Protein AF-A0A059WRU4-F1 (afdb_monomer_lite)

Secondary structure (DSSP, 8-state):
-PPPP--TTHHHHHHHHHHHHHHHHHT-HHHHHHHHHTT---SPSSPPTT-SPPHHHHHHHHHHT-------HHHHHHHHHHHHHHHHHHHHHHHHHHHTTSS-HHHHHHHHHHHHHHHHHHHHHTT--HHHHTTTHHHHHHHHHHHHHH--HHHHHT-THHHHHHHHHHHHTTT--

Structure (mmCIF, N/CA/C/O backbone):
data_AF-A0A059WRU4-F1
#
_entry.id   AF-A0A059WRU4-F1
#
loop_
_atom_site.group_PDB
_atom_site.id
_atom_site.type_symbol
_atom_site.label_atom_id
_atom_site.label_alt_id
_atom_site.label_comp_id
_atom_site.label_asym_id
_atom_site.label_entity_id
_atom_site.label_seq_id
_atom_site.pdbx_PDB_ins_code
_atom_site.Cartn_x
_atom_site.Cartn_y
_atom_site.Cartn_z
_atom_site.occupancy
_atom_site.B_iso_or_equiv
_atom_site.auth_seq_id
_atom_site.auth_comp_id
_atom_site.auth_asym_id
_atom_site.auth_atom_id
_atom_site.pdbx_PDB_model_num
ATOM 1 N N . MET A 1 1 ? 34.302 -16.304 -21.359 1.00 36.69 1 MET A N 1
ATOM 2 C CA . MET A 1 1 ? 33.978 -16.364 -19.918 1.00 36.69 1 MET A CA 1
ATOM 3 C C . MET A 1 1 ? 32.475 -16.512 -19.798 1.00 36.69 1 MET A C 1
ATOM 5 O O . MET A 1 1 ? 31.762 -15.606 -20.198 1.00 36.69 1 MET A O 1
ATOM 9 N N . ALA A 1 2 ? 32.007 -17.691 -19.394 1.00 32.78 2 ALA A N 1
ATOM 10 C CA . ALA A 1 2 ? 30.585 -17.997 -19.277 1.00 32.78 2 ALA A CA 1
ATOM 11 C C . ALA A 1 2 ? 30.042 -17.432 -17.955 1.00 32.78 2 ALA A C 1
ATOM 13 O O . ALA A 1 2 ? 30.581 -17.736 -16.892 1.00 32.78 2 ALA A O 1
ATOM 14 N N . CYS A 1 3 ? 29.000 -16.601 -18.026 1.00 33.06 3 CYS A N 1
ATOM 15 C CA . CYS A 1 3 ? 28.225 -16.184 -16.862 1.00 33.06 3 CYS A CA 1
ATOM 16 C C . CYS A 1 3 ? 27.466 -17.401 -16.324 1.00 33.06 3 CYS A C 1
ATOM 18 O O . CYS A 1 3 ? 26.657 -17.994 -17.037 1.00 33.06 3 CYS A O 1
ATOM 20 N N . ALA A 1 4 ? 27.756 -17.792 -15.084 1.00 34.59 4 ALA A N 1
ATOM 21 C CA . ALA A 1 4 ? 27.018 -18.842 -14.399 1.00 34.59 4 ALA A CA 1
ATOM 22 C C . ALA A 1 4 ? 25.539 -18.431 -14.233 1.00 34.59 4 ALA A C 1
ATOM 24 O O . ALA A 1 4 ? 25.263 -17.258 -13.958 1.00 34.59 4 ALA A O 1
ATOM 25 N N . PRO A 1 5 ? 24.582 -19.363 -14.381 1.00 39.31 5 PRO A N 1
ATOM 26 C CA . PRO A 1 5 ? 23.180 -19.079 -14.131 1.00 39.31 5 PRO A CA 1
ATOM 27 C C . PRO A 1 5 ? 22.982 -18.889 -12.624 1.00 39.31 5 PRO A C 1
ATOM 29 O O . PRO A 1 5 ? 23.230 -19.804 -11.840 1.00 39.31 5 PRO A O 1
ATOM 32 N N . PHE A 1 6 ? 22.544 -17.695 -12.216 1.00 34.03 6 PHE A N 1
ATOM 33 C CA . PHE A 1 6 ? 22.014 -17.478 -10.873 1.00 34.03 6 PHE A CA 1
ATOM 34 C C . PHE A 1 6 ? 20.824 -18.421 -10.695 1.00 34.03 6 PHE A C 1
ATOM 36 O O . PHE A 1 6 ? 19.811 -18.326 -11.389 1.00 34.03 6 PHE A O 1
ATOM 43 N N . THR A 1 7 ? 20.995 -19.400 -9.819 1.00 36.38 7 THR A N 1
ATOM 44 C CA . THR A 1 7 ? 20.020 -20.441 -9.542 1.00 36.38 7 THR A CA 1
ATOM 45 C C . THR A 1 7 ? 18.754 -19.812 -8.959 1.00 36.38 7 THR A C 1
ATOM 47 O O . THR A 1 7 ? 18.765 -19.227 -7.878 1.00 36.38 7 THR A O 1
ATOM 50 N N . ALA A 1 8 ? 17.629 -19.996 -9.652 1.00 37.28 8 ALA A N 1
ATOM 51 C CA . ALA A 1 8 ? 16.274 -19.600 -9.245 1.00 37.28 8 ALA A CA 1
ATOM 52 C C . ALA A 1 8 ? 15.784 -20.234 -7.916 1.00 37.28 8 ALA A C 1
ATOM 54 O O . ALA A 1 8 ? 14.633 -20.064 -7.524 1.00 37.28 8 ALA A O 1
ATOM 55 N N . SER A 1 9 ? 16.648 -20.976 -7.217 1.00 35.25 9 SER A N 1
ATOM 56 C CA . SER A 1 9 ? 16.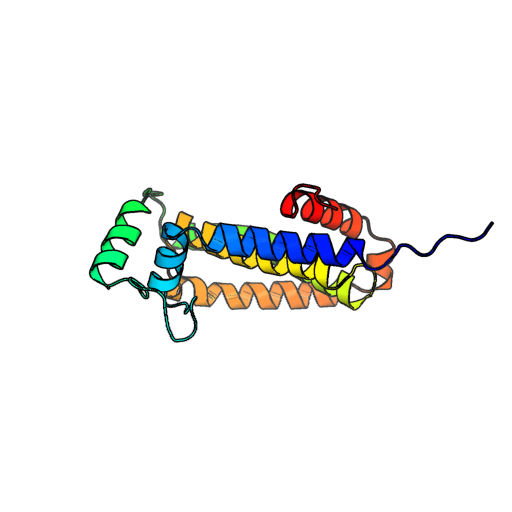369 -21.623 -5.934 1.00 35.25 9 SER A CA 1
ATOM 57 C C . SER A 1 9 ? 16.483 -20.648 -4.760 1.00 35.25 9 SER A C 1
ATOM 59 O O . SER A 1 9 ? 15.631 -20.672 -3.884 1.00 35.25 9 SER A O 1
ATOM 61 N N . ALA A 1 10 ? 17.477 -19.751 -4.750 1.00 38.84 10 ALA A N 1
ATOM 62 C CA . ALA A 1 10 ? 17.728 -18.882 -3.592 1.00 38.84 10 ALA A CA 1
ATOM 63 C C . ALA A 1 10 ? 16.709 -17.730 -3.471 1.00 38.84 10 ALA A C 1
ATOM 65 O O . ALA A 1 10 ? 16.309 -17.359 -2.373 1.00 38.84 10 ALA A O 1
ATOM 66 N N . GLN A 1 11 ? 16.219 -17.212 -4.603 1.00 36.94 11 GLN A N 1
ATOM 67 C CA . GLN A 1 11 ? 15.236 -16.117 -4.638 1.00 36.94 11 GLN A CA 1
ATOM 68 C C . GLN A 1 11 ? 13.814 -16.558 -4.241 1.00 36.94 11 GLN A C 1
ATOM 70 O O . GLN A 1 11 ? 13.006 -15.729 -3.823 1.00 36.94 11 GLN A O 1
ATOM 75 N N . ASN A 1 12 ? 13.506 -17.858 -4.333 1.00 43.50 12 ASN A N 1
ATOM 76 C CA . ASN A 1 12 ? 12.250 -18.415 -3.826 1.00 43.50 12 ASN A CA 1
ATOM 77 C C . ASN A 1 12 ? 12.274 -18.576 -2.299 1.00 43.50 12 ASN A C 1
ATOM 79 O O . ASN A 1 12 ? 11.248 -18.365 -1.653 1.00 43.50 12 ASN A O 1
ATOM 83 N N . ASP A 1 13 ? 13.434 -18.861 -1.707 1.00 44.78 13 ASP A N 1
ATOM 84 C CA . ASP A 1 13 ? 13.550 -19.103 -0.268 1.00 44.78 13 ASP A CA 1
ATOM 85 C C . ASP A 1 13 ? 13.365 -17.831 0.565 1.00 44.78 13 ASP A C 1
ATOM 87 O O . ASP A 1 13 ? 12.775 -17.893 1.640 1.00 44.78 13 ASP A O 1
ATOM 91 N N . ALA A 1 14 ? 13.806 -16.666 0.080 1.00 37.94 14 ALA A N 1
ATOM 92 C CA . ALA A 1 14 ? 13.656 -15.400 0.802 1.00 37.94 14 ALA A CA 1
ATOM 93 C C . ALA A 1 14 ? 12.205 -14.895 0.819 1.00 37.94 14 ALA A C 1
ATOM 95 O O . ALA A 1 14 ? 11.723 -14.432 1.851 1.00 37.94 14 ALA A O 1
ATOM 96 N N . ALA A 1 15 ? 11.470 -15.038 -0.287 1.00 38.41 15 ALA A N 1
ATOM 97 C CA . ALA A 1 15 ? 10.055 -14.673 -0.361 1.00 38.41 15 ALA A CA 1
ATOM 98 C C . ALA A 1 15 ? 9.164 -15.651 0.418 1.00 38.41 15 ALA A C 1
ATOM 100 O O . ALA A 1 15 ? 8.203 -15.236 1.070 1.00 38.41 15 ALA A O 1
ATOM 101 N N . VAL A 1 16 ? 9.498 -16.946 0.392 1.00 42.94 16 VAL A N 1
ATOM 102 C CA . VAL A 1 16 ? 8.849 -17.962 1.229 1.00 42.94 16 VAL A CA 1
ATOM 103 C C . VAL A 1 16 ? 9.155 -17.705 2.700 1.00 42.94 16 VAL A C 1
ATOM 105 O O . VAL A 1 16 ? 8.216 -17.645 3.484 1.00 42.94 16 VAL A O 1
ATOM 108 N N . LYS A 1 17 ? 10.409 -17.424 3.073 1.00 45.69 17 LYS A N 1
ATOM 109 C CA . LYS A 1 17 ? 10.775 -17.058 4.450 1.00 45.69 17 LYS A CA 1
ATOM 110 C C . LYS A 1 17 ? 10.153 -15.752 4.901 1.00 45.69 17 LYS A C 1
ATOM 112 O O . LYS A 1 17 ? 9.756 -15.669 6.047 1.00 45.69 17 LYS A O 1
ATOM 117 N N . LEU A 1 18 ? 10.032 -14.739 4.047 1.00 42.56 18 LEU A N 1
ATOM 118 C CA . LEU A 1 18 ? 9.347 -13.496 4.396 1.00 42.56 18 LEU A CA 1
ATOM 119 C C . LEU A 1 18 ? 7.853 -13.750 4.598 1.00 42.56 18 LEU A C 1
ATOM 121 O O . LEU A 1 18 ? 7.287 -13.278 5.575 1.00 42.56 18 LEU A O 1
ATOM 125 N N . ARG A 1 19 ? 7.219 -14.550 3.734 1.00 46.69 19 ARG A N 1
ATOM 126 C CA . ARG A 1 19 ? 5.833 -15.004 3.924 1.00 46.69 19 ARG A CA 1
ATOM 127 C C . ARG A 1 19 ? 5.669 -15.852 5.176 1.00 46.69 19 ARG A C 1
ATOM 129 O O . ARG A 1 19 ? 4.647 -15.725 5.833 1.00 46.69 19 ARG A O 1
ATOM 136 N N . GLU A 1 20 ? 6.636 -16.691 5.519 1.00 48.84 20 GLU A N 1
ATOM 137 C CA . GLU A 1 20 ? 6.633 -17.479 6.748 1.00 48.84 20 GLU A CA 1
ATOM 138 C C . GLU A 1 20 ? 6.863 -16.600 7.965 1.00 48.84 20 GLU A C 1
ATOM 140 O O . GLU A 1 20 ? 6.070 -16.679 8.880 1.00 48.84 20 GLU A O 1
ATOM 145 N N . LEU A 1 21 ? 7.833 -15.690 7.960 1.00 44.97 21 LEU A N 1
ATOM 146 C CA . LEU A 1 21 ? 8.074 -14.715 9.025 1.00 44.97 21 LEU A CA 1
ATOM 147 C C . LEU A 1 21 ? 6.881 -13.781 9.217 1.00 44.97 21 LEU A C 1
ATOM 149 O O . LEU A 1 21 ? 6.550 -13.439 10.344 1.00 44.97 21 LEU A O 1
ATOM 153 N N . LEU A 1 22 ? 6.207 -13.391 8.136 1.00 45.81 22 LEU A N 1
ATOM 154 C CA . LEU A 1 22 ? 4.977 -12.606 8.190 1.00 45.81 22 LEU A CA 1
ATOM 155 C C . LEU A 1 22 ? 3.801 -13.457 8.657 1.00 45.81 22 LEU A C 1
ATOM 157 O O . LEU A 1 22 ? 3.004 -12.977 9.450 1.00 45.81 22 LEU A O 1
ATOM 161 N N . ARG A 1 23 ? 3.711 -14.725 8.246 1.00 51.94 23 ARG A N 1
ATOM 162 C CA . ARG A 1 23 ? 2.730 -15.681 8.770 1.00 51.94 23 ARG A CA 1
ATOM 163 C C . ARG A 1 23 ? 2.980 -15.964 10.253 1.00 51.94 23 ARG A C 1
ATOM 165 O O . ARG A 1 23 ? 2.015 -16.035 10.987 1.00 51.94 23 ARG A O 1
ATOM 172 N N . GLU A 1 24 ? 4.224 -16.066 10.707 1.00 53.97 24 GLU A N 1
ATOM 173 C CA . GLU A 1 24 ? 4.633 -16.213 12.110 1.00 53.97 24 GLU A CA 1
ATOM 174 C C . GLU A 1 24 ? 4.365 -14.928 12.906 1.00 53.97 24 GLU A C 1
ATOM 176 O O . GLU A 1 24 ? 3.822 -14.979 14.002 1.00 53.97 24 GLU A O 1
ATOM 181 N N . ALA A 1 25 ? 4.643 -13.753 12.338 1.00 44.75 25 ALA A N 1
ATOM 182 C CA . ALA A 1 25 ? 4.298 -12.468 12.948 1.00 44.75 25 ALA A CA 1
ATOM 183 C C . ALA A 1 25 ? 2.778 -12.253 13.025 1.00 44.75 25 ALA A C 1
ATOM 185 O O . ALA A 1 25 ? 2.294 -11.591 13.944 1.00 44.75 25 ALA A O 1
ATOM 186 N N . LEU A 1 26 ? 2.037 -12.821 12.069 1.00 48.59 26 LEU A N 1
ATOM 187 C CA . LEU A 1 26 ? 0.585 -12.931 12.089 1.00 48.59 26 LEU A CA 1
ATOM 188 C C . LEU A 1 26 ? 0.105 -14.063 12.997 1.00 48.59 26 LEU A C 1
ATOM 190 O O . LEU A 1 26 ? -1.044 -13.997 13.372 1.00 48.59 26 LEU A O 1
ATOM 194 N N . LYS A 1 27 ? 0.928 -15.048 13.389 1.00 56.97 27 LYS A N 1
ATOM 195 C CA . LYS A 1 27 ? 0.604 -16.082 14.397 1.00 56.97 27 LYS A CA 1
ATOM 196 C C . LYS A 1 27 ? 0.717 -15.576 15.833 1.00 56.97 27 LYS A C 1
ATOM 198 O O . LYS A 1 27 ? 0.466 -16.347 16.755 1.00 56.97 27 LYS A O 1
ATOM 203 N N . ASP A 1 28 ? 1.058 -14.304 16.035 1.00 63.03 28 ASP A N 1
ATOM 204 C CA . ASP A 1 28 ? 0.896 -13.642 17.324 1.00 63.03 28 ASP A CA 1
ATOM 205 C C . ASP A 1 28 ? -0.594 -13.695 17.717 1.00 63.03 28 ASP A C 1
ATOM 207 O O . ASP A 1 28 ? -1.419 -13.028 17.076 1.00 63.03 28 ASP A O 1
ATOM 211 N N . PRO A 1 29 ? -0.966 -14.481 18.747 1.00 62.16 29 PRO A N 1
ATOM 212 C CA . PRO A 1 29 ? -2.362 -14.702 19.094 1.00 62.16 29 PRO A CA 1
ATOM 213 C C . PRO A 1 29 ? -3.089 -13.391 19.393 1.00 62.16 29 PRO A C 1
ATOM 215 O O . PRO A 1 29 ? -4.266 -13.263 19.075 1.00 62.16 29 PRO A O 1
ATOM 218 N N . ALA A 1 30 ? -2.395 -12.387 19.939 1.00 63.19 30 ALA A N 1
ATOM 219 C CA . ALA A 1 30 ? -2.994 -11.087 20.217 1.00 63.19 30 ALA A CA 1
ATOM 220 C C . ALA A 1 30 ? -3.365 -10.340 18.925 1.00 63.19 30 ALA A C 1
ATOM 222 O O . ALA A 1 30 ? -4.427 -9.724 18.845 1.00 63.19 30 ALA A O 1
ATOM 223 N N . LYS A 1 31 ? -2.534 -10.432 17.881 1.00 64.62 31 LYS A N 1
ATOM 224 C CA . LYS A 1 31 ? -2.774 -9.756 16.596 1.00 64.62 31 LYS A CA 1
ATOM 225 C C . LYS A 1 31 ? -3.820 -10.460 15.745 1.00 64.62 31 LYS A C 1
ATOM 227 O O . LYS A 1 31 ? -4.615 -9.771 15.109 1.00 64.62 31 LYS A O 1
ATOM 232 N N . ILE A 1 32 ? -3.875 -11.794 15.769 1.00 67.75 32 ILE A N 1
ATOM 233 C CA . ILE A 1 32 ? -4.958 -12.538 15.103 1.00 67.75 32 ILE A CA 1
ATOM 234 C C . ILE A 1 32 ? -6.301 -12.124 15.671 1.00 67.75 32 ILE A C 1
ATOM 236 O O . ILE A 1 32 ? -7.209 -11.802 14.911 1.00 67.75 32 ILE A O 1
ATOM 240 N N . LYS A 1 33 ? -6.412 -12.083 17.002 1.00 70.38 33 LYS A N 1
ATOM 241 C CA . LYS A 1 33 ? -7.664 -11.711 17.653 1.00 70.38 33 LYS A CA 1
ATOM 242 C C . LYS A 1 33 ? -8.098 -10.296 17.271 1.00 70.38 33 LYS A C 1
ATOM 244 O O . LYS A 1 33 ? -9.268 -10.098 16.981 1.00 70.38 33 LYS A O 1
ATOM 249 N N . ILE A 1 34 ? -7.170 -9.337 17.174 1.00 67.31 34 ILE A N 1
ATOM 250 C CA . ILE A 1 34 ? -7.472 -7.988 16.659 1.00 67.31 34 ILE A CA 1
ATOM 251 C C . ILE A 1 34 ? -8.055 -8.060 15.238 1.00 67.31 34 ILE A C 1
ATOM 253 O O . ILE A 1 34 ? -9.100 -7.472 14.980 1.00 67.31 34 ILE A O 1
ATOM 257 N N . ILE A 1 35 ? -7.413 -8.798 14.328 1.00 59.19 35 ILE A N 1
ATOM 258 C CA . ILE A 1 35 ? -7.834 -8.918 12.921 1.00 59.19 35 ILE A CA 1
ATOM 259 C C . ILE A 1 35 ? -9.210 -9.599 12.795 1.00 59.19 35 ILE A C 1
ATOM 261 O O . ILE A 1 35 ? -10.065 -9.141 12.035 1.00 59.19 35 ILE A O 1
ATOM 265 N N . GLU A 1 36 ? -9.466 -10.649 13.572 1.00 68.38 36 GLU A N 1
ATOM 266 C CA . GLU A 1 36 ? -10.757 -11.347 13.579 1.00 68.38 36 GLU A CA 1
ATOM 267 C C . GLU A 1 36 ? -11.868 -10.520 14.237 1.00 68.38 36 GLU A C 1
ATOM 269 O O . GLU A 1 36 ? -12.999 -10.516 13.750 1.00 68.38 36 GLU A O 1
ATOM 274 N N . CYS A 1 37 ? -11.549 -9.721 15.260 1.00 70.38 37 CYS A N 1
ATOM 275 C CA . CYS A 1 37 ? -12.464 -8.724 15.825 1.00 70.38 37 CYS A CA 1
ATOM 276 C C . CYS A 1 37 ? -12.821 -7.602 14.839 1.00 70.38 37 CYS A C 1
ATOM 278 O O . CYS A 1 37 ? -13.873 -6.977 14.971 1.00 70.38 37 CYS A O 1
ATOM 280 N N . MET A 1 38 ? -11.982 -7.368 13.825 1.00 59.62 38 MET A N 1
ATOM 281 C CA . MET A 1 38 ? -12.259 -6.463 12.704 1.00 59.62 38 MET A CA 1
ATOM 282 C C . MET A 1 38 ? -13.087 -7.128 11.585 1.00 59.62 38 MET A C 1
ATOM 284 O O . MET A 1 38 ? -13.374 -6.482 10.577 1.00 59.62 38 MET A O 1
ATOM 288 N N . GLY A 1 39 ? -13.500 -8.390 11.755 1.00 54.88 39 GLY A N 1
ATOM 289 C CA . GLY A 1 39 ? -14.374 -9.116 10.827 1.00 54.88 39 GLY A CA 1
ATOM 290 C C . GLY A 1 39 ? -13.651 -9.830 9.683 1.00 54.88 39 GLY A C 1
ATOM 291 O O . GLY A 1 39 ? -14.304 -10.297 8.751 1.00 54.88 39 GLY A O 1
ATOM 292 N N . VAL A 1 40 ? -12.319 -9.923 9.730 1.00 58.22 40 VAL A N 1
ATOM 293 C CA . VAL A 1 40 ? -11.520 -10.661 8.742 1.00 58.22 40 VAL A CA 1
ATOM 294 C C . VAL A 1 40 ? -11.333 -12.100 9.216 1.00 58.22 40 VAL A C 1
ATOM 296 O O . VAL A 1 40 ? -10.796 -12.337 10.292 1.00 58.22 40 VAL A O 1
ATOM 299 N N . GLN A 1 41 ? -11.742 -13.073 8.402 1.00 61.28 41 GLN A N 1
ATOM 300 C CA . GLN A 1 41 ? -11.569 -14.490 8.722 1.00 61.28 41 GLN A CA 1
ATOM 301 C C . GLN A 1 41 ? -10.121 -14.932 8.451 1.00 61.28 41 GLN A C 1
ATOM 303 O O . GLN A 1 41 ? -9.716 -15.074 7.296 1.00 61.28 41 GLN A O 1
ATOM 308 N N . VAL A 1 42 ? -9.339 -15.141 9.516 1.00 66.00 42 VAL A N 1
ATOM 309 C CA . VAL A 1 42 ? -7.920 -15.542 9.430 1.00 66.00 42 VAL A CA 1
ATOM 310 C C . VAL A 1 42 ? -7.776 -17.059 9.296 1.00 66.00 42 VAL A C 1
ATOM 312 O O . VAL A 1 42 ? -6.973 -17.539 8.491 1.00 66.00 42 VAL A O 1
ATOM 315 N N . TYR A 1 43 ? -8.576 -17.826 10.041 1.00 68.19 43 TYR A N 1
ATOM 316 C CA . TYR A 1 43 ? -8.580 -19.287 9.981 1.00 68.19 43 TYR A CA 1
ATOM 317 C C . TYR A 1 43 ? -9.718 -19.839 9.114 1.00 68.19 43 TYR A C 1
ATOM 319 O O . TYR A 1 43 ? -10.864 -19.398 9.193 1.00 68.19 43 TYR A O 1
ATOM 327 N N . LYS A 1 44 ? -9.398 -20.856 8.303 1.00 67.94 44 LYS A N 1
ATOM 328 C CA . LYS A 1 44 ? -10.395 -21.707 7.636 1.00 67.94 44 LYS A CA 1
ATOM 329 C C . LYS A 1 44 ? -10.844 -22.809 8.591 1.00 67.94 44 LYS A C 1
ATOM 331 O O . LYS A 1 44 ? -10.069 -23.219 9.451 1.00 67.94 44 LYS A O 1
ATOM 336 N N . ASP A 1 45 ? -12.061 -23.307 8.413 1.00 67.06 45 ASP A N 1
ATOM 337 C CA . ASP A 1 45 ? -12.583 -24.370 9.270 1.00 67.06 45 ASP A CA 1
ATOM 338 C C . ASP A 1 45 ? -11.790 -25.687 9.100 1.00 67.06 45 ASP A C 1
ATOM 340 O O . ASP A 1 45 ? -11.439 -26.043 7.968 1.00 67.06 45 ASP A O 1
ATOM 344 N N . PRO A 1 46 ? -11.530 -26.439 10.190 1.00 68.38 46 PRO A N 1
ATOM 345 C CA . PRO A 1 46 ? -11.881 -26.131 11.579 1.00 68.38 46 PRO A CA 1
ATOM 346 C C . PRO A 1 46 ? -10.922 -25.114 12.224 1.00 68.38 46 PRO A C 1
ATOM 348 O O . PRO A 1 46 ? -9.701 -25.225 12.113 1.00 68.38 46 PRO A O 1
ATOM 351 N N . GLN A 1 47 ? -11.490 -24.140 12.937 1.00 74.56 47 GLN A N 1
ATOM 352 C CA . GLN A 1 47 ? -10.732 -23.084 13.609 1.00 74.56 47 GLN A CA 1
ATOM 353 C C . GLN A 1 47 ? -10.100 -23.580 14.919 1.00 74.56 47 GLN A C 1
ATOM 355 O O . GLN A 1 47 ? -10.660 -24.458 15.585 1.00 74.56 47 GLN A O 1
ATOM 360 N N . PRO A 1 48 ? -8.937 -23.033 15.313 1.00 76.94 48 PRO A N 1
ATOM 361 C CA . PRO A 1 48 ? -8.331 -23.354 16.596 1.00 76.94 48 PRO A CA 1
ATOM 362 C C . PRO A 1 48 ? -9.211 -22.885 17.774 1.00 76.94 48 PRO A C 1
ATOM 364 O O . PRO A 1 48 ? -9.945 -21.902 17.649 1.00 76.94 48 PRO A O 1
ATOM 367 N N . PRO A 1 49 ? -9.136 -23.550 18.943 1.00 76.38 49 PRO A N 1
ATOM 368 C CA . PRO A 1 49 ? -9.903 -23.161 20.125 1.00 76.38 49 PRO A CA 1
ATOM 369 C C . PRO A 1 49 ? -9.667 -21.697 20.521 1.00 76.38 49 PRO A C 1
ATOM 371 O O . PRO A 1 49 ? -8.524 -21.251 20.605 1.00 76.38 49 PRO A O 1
ATOM 374 N N . GLY A 1 50 ? -10.749 -20.964 20.800 1.00 71.69 50 GLY A N 1
ATOM 375 C CA . GLY A 1 50 ? -10.690 -19.536 21.142 1.00 71.69 50 GLY A CA 1
ATOM 376 C C . GLY A 1 50 ? -10.724 -18.583 19.941 1.00 71.69 50 GLY A C 1
ATOM 377 O O . GLY A 1 50 ? -10.548 -17.382 20.134 1.00 71.69 50 GLY A O 1
ATOM 378 N N . HIS A 1 51 ? -10.961 -19.108 18.733 1.00 76.56 51 HIS A N 1
ATOM 379 C CA . HIS A 1 51 ? -11.184 -18.342 17.509 1.00 76.56 51 HIS A CA 1
ATOM 380 C C . HIS A 1 51 ? -12.550 -18.707 16.876 1.00 76.56 51 HIS A C 1
ATOM 382 O O . HIS A 1 51 ? -12.932 -19.883 16.914 1.00 76.56 51 HIS A O 1
ATOM 388 N N . PRO A 1 52 ? -13.307 -17.726 16.340 1.00 75.88 52 PRO A N 1
ATOM 389 C CA . PRO A 1 52 ? -13.026 -16.292 16.418 1.00 75.88 52 PRO A CA 1
ATOM 390 C C . PRO A 1 52 ? -13.255 -15.772 17.856 1.00 75.88 52 PRO A C 1
ATOM 392 O O . PRO A 1 52 ? -13.960 -16.421 18.637 1.00 75.88 52 PRO A O 1
ATOM 395 N N . PRO A 1 53 ? -12.680 -14.619 18.243 1.00 81.31 53 PRO A N 1
ATOM 396 C CA . PRO A 1 53 ? -12.838 -14.083 19.589 1.00 81.31 53 PRO A CA 1
ATOM 397 C C . PRO A 1 53 ? -14.298 -13.744 19.869 1.00 81.31 53 PRO A C 1
ATOM 399 O O . PRO A 1 53 ? -15.056 -13.354 18.976 1.00 81.31 53 PRO A O 1
ATOM 402 N N . SER A 1 54 ? -14.702 -13.855 21.133 1.00 81.50 54 SER A N 1
ATOM 403 C CA . SER A 1 54 ? -16.049 -13.437 21.517 1.00 81.50 54 SER A CA 1
ATOM 404 C C . SER A 1 54 ? -16.202 -11.916 21.407 1.00 81.50 54 SER A C 1
ATOM 406 O O . SER A 1 54 ? -15.236 -11.164 21.530 1.00 81.50 54 SER A O 1
ATOM 408 N N . LYS A 1 55 ? -17.441 -11.436 21.254 1.00 75.00 55 LYS A N 1
ATOM 409 C CA . LYS A 1 55 ? -17.729 -9.994 21.197 1.00 75.00 55 LYS A CA 1
ATOM 410 C C . LYS A 1 55 ? -17.176 -9.226 22.409 1.00 75.00 55 LYS A C 1
ATOM 412 O O . LYS A 1 55 ? -16.590 -8.166 22.236 1.00 75.00 55 LYS A O 1
ATOM 417 N N . ALA A 1 56 ? -17.308 -9.784 23.614 1.00 77.81 56 ALA A N 1
ATOM 418 C CA . ALA A 1 56 ? -16.781 -9.171 24.835 1.00 77.81 56 ALA A CA 1
ATOM 419 C C . ALA A 1 56 ? -15.242 -9.098 24.838 1.00 77.81 56 ALA A C 1
ATOM 421 O O . ALA A 1 56 ? -14.659 -8.137 25.329 1.00 77.81 56 ALA A O 1
ATOM 422 N N . GLU A 1 57 ? -14.582 -10.099 24.258 1.00 74.62 57 GLU A N 1
ATOM 423 C CA . GLU A 1 57 ? -13.126 -10.139 24.109 1.00 74.62 57 GLU A CA 1
ATOM 424 C C . GLU A 1 57 ? -12.653 -9.109 23.076 1.00 74.62 57 GLU A C 1
ATOM 426 O O . GLU A 1 57 ? -11.680 -8.395 23.311 1.00 74.62 57 GLU A O 1
ATOM 431 N N . CYS A 1 58 ? -13.407 -8.941 21.987 1.00 73.06 58 CYS A N 1
ATOM 432 C CA . CYS A 1 58 ? -13.186 -7.867 21.026 1.00 73.06 58 CYS A CA 1
ATOM 433 C C . CYS A 1 58 ? -13.343 -6.481 21.649 1.00 73.06 58 CYS A C 1
ATOM 435 O O . CYS A 1 58 ? -12.519 -5.603 21.390 1.00 73.06 58 CYS A O 1
ATOM 437 N N . ASP A 1 59 ? -14.345 -6.280 22.505 1.00 72.25 59 ASP A N 1
ATOM 438 C CA . ASP A 1 59 ? -14.557 -5.003 23.188 1.00 72.25 59 ASP A CA 1
ATOM 439 C C . ASP A 1 59 ? -13.376 -4.649 24.115 1.00 72.25 59 ASP A C 1
ATOM 441 O O . ASP A 1 59 ? -12.969 -3.487 24.164 1.00 72.25 59 ASP A O 1
ATOM 445 N N . LEU A 1 60 ? -12.776 -5.636 24.793 1.00 70.62 60 LEU A N 1
ATOM 446 C CA . LEU A 1 60 ? -11.599 -5.451 25.656 1.00 70.62 60 LEU A CA 1
ATOM 447 C C . LEU A 1 60 ? -10.317 -5.174 24.858 1.00 70.62 60 LEU A C 1
ATOM 449 O O . LEU A 1 60 ? -9.604 -4.214 25.145 1.00 70.62 60 LEU A O 1
ATOM 453 N N . ILE A 1 61 ? -10.058 -5.946 23.801 1.00 64.12 61 ILE A N 1
ATOM 454 C CA . ILE A 1 61 ? -8.903 -5.755 22.905 1.00 64.12 61 ILE A CA 1
ATOM 455 C C . ILE A 1 61 ? -8.949 -4.370 22.232 1.00 64.12 61 ILE A C 1
ATOM 457 O O . ILE A 1 61 ? -7.932 -3.683 22.087 1.00 64.12 61 ILE A O 1
ATOM 461 N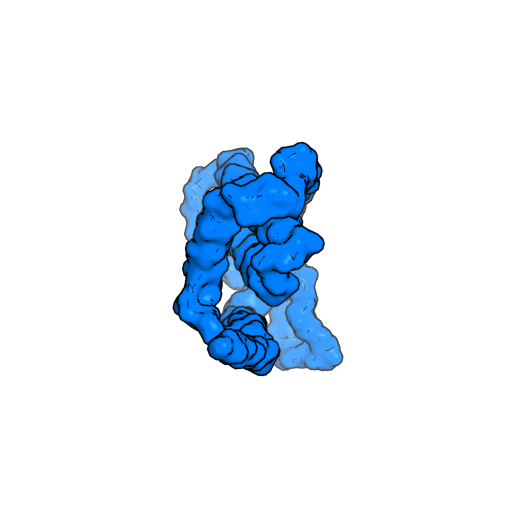 N . THR A 1 62 ? -10.151 -3.913 21.871 1.00 59.94 62 THR A N 1
ATOM 462 C CA . THR A 1 62 ? -10.383 -2.577 21.299 1.00 59.94 62 THR A CA 1
ATOM 463 C C . THR A 1 62 ? -10.244 -1.468 22.346 1.00 59.94 62 THR A C 1
ATOM 465 O O . THR A 1 62 ? -10.049 -0.308 21.993 1.00 59.94 62 THR A O 1
ATOM 468 N N . GLN A 1 63 ? -10.346 -1.782 23.642 1.00 58.00 63 GLN A N 1
ATOM 469 C CA . GLN A 1 63 ? -10.092 -0.835 24.730 1.00 58.00 63 GLN A CA 1
ATOM 470 C C . GLN A 1 63 ? -8.601 -0.712 25.069 1.00 58.00 63 GLN A C 1
ATOM 472 O O . GLN A 1 63 ? -8.136 0.413 25.230 1.00 58.00 63 GLN A O 1
ATOM 477 N N . GLU A 1 64 ? -7.839 -1.810 25.117 1.00 50.31 64 GLU A N 1
ATOM 478 C CA . GLU A 1 64 ? -6.392 -1.783 25.417 1.00 50.31 64 GLU A CA 1
ATOM 479 C C . GLU A 1 64 ? -5.545 -1.148 24.302 1.00 50.31 64 GLU A C 1
ATOM 481 O O . GLU A 1 64 ? -4.500 -0.556 24.561 1.00 50.31 64 GLU A O 1
ATOM 486 N N . SER A 1 65 ? -6.023 -1.181 23.058 1.00 50.69 65 SER A N 1
ATOM 487 C CA . SER A 1 65 ? -5.389 -0.507 21.915 1.00 50.69 65 SER A CA 1
ATOM 488 C C . SER A 1 65 ? -5.639 1.012 21.868 1.00 50.69 65 SER A C 1
ATOM 490 O O . SER A 1 65 ? -5.096 1.712 21.006 1.00 50.69 65 SER A O 1
ATOM 492 N N . LYS A 1 66 ? -6.412 1.569 22.814 1.00 44.41 66 LYS A N 1
ATOM 493 C CA . LYS A 1 66 ? -6.667 3.012 22.912 1.00 44.41 66 LYS A CA 1
ATOM 494 C C . LYS A 1 66 ? -5.481 3.726 23.549 1.00 44.41 66 LYS A C 1
ATOM 496 O O . LYS A 1 66 ? -5.480 4.018 24.738 1.00 44.41 66 LYS A O 1
ATOM 501 N N . THR A 1 67 ? -4.523 4.140 22.725 1.00 43.88 67 THR A N 1
ATOM 502 C CA . THR A 1 67 ? -3.841 5.413 23.000 1.00 43.88 67 THR A CA 1
ATOM 503 C C . THR A 1 67 ? -4.716 6.518 22.398 1.00 43.88 67 THR A C 1
ATOM 505 O O . THR A 1 67 ? -4.836 6.572 21.170 1.00 43.88 67 THR A O 1
ATOM 508 N N . PRO A 1 68 ? -5.399 7.366 23.190 1.00 47.44 68 PRO A N 1
ATOM 509 C CA . PRO A 1 68 ? -6.211 8.448 22.644 1.00 47.44 68 PRO A CA 1
ATOM 510 C C . PRO A 1 68 ? -5.289 9.436 21.928 1.00 47.44 68 PRO A C 1
ATOM 512 O O . PRO A 1 68 ? -4.456 10.075 22.563 1.00 47.44 68 PRO A O 1
ATOM 515 N N . THR A 1 69 ? -5.415 9.579 20.608 1.00 54.47 69 THR A N 1
ATOM 516 C CA . THR A 1 69 ? -4.624 10.574 19.861 1.00 54.47 69 THR A CA 1
ATOM 517 C C . THR A 1 69 ? -5.163 11.998 20.033 1.00 54.47 69 THR A C 1
ATOM 519 O O . THR A 1 69 ? -4.521 12.940 19.584 1.00 54.47 69 THR A O 1
ATOM 522 N N . GLY A 1 70 ? -6.326 12.180 20.678 1.00 55.84 70 GLY A N 1
ATOM 523 C CA . GLY A 1 70 ? -6.960 13.488 20.899 1.00 55.84 70 GLY A CA 1
ATOM 524 C C . GLY A 1 70 ? -7.420 14.198 19.617 1.00 55.84 70 GLY A C 1
ATOM 525 O O . GLY A 1 70 ? -7.915 15.320 19.691 1.00 55.84 70 GLY A O 1
ATOM 526 N N . LYS A 1 71 ? -7.264 13.567 18.445 1.00 65.06 71 LYS A N 1
ATOM 527 C CA . LYS A 1 71 ? -7.545 14.160 17.133 1.00 65.06 71 LYS A CA 1
ATOM 528 C C . LYS A 1 71 ? -9.014 14.040 16.758 1.00 65.06 71 LYS A C 1
ATOM 530 O O . LYS A 1 71 ? -9.672 13.045 17.059 1.00 65.06 71 LYS A O 1
ATOM 535 N N . SER A 1 72 ? -9.515 15.035 16.027 1.00 79.62 72 SER A N 1
ATOM 536 C CA . SER A 1 72 ? -10.833 14.923 15.399 1.00 79.62 72 SER A CA 1
ATOM 537 C C . SER A 1 72 ? -10.814 13.847 14.306 1.00 79.62 72 SER A C 1
ATOM 539 O O . SER A 1 72 ? -9.807 13.654 13.624 1.00 79.62 72 SER A O 1
ATOM 541 N N . LYS A 1 73 ? -11.953 13.188 14.071 1.00 78.50 73 LYS A N 1
ATOM 542 C CA . LYS A 1 73 ? -12.102 12.171 13.014 1.00 78.50 73 LYS A CA 1
ATOM 543 C C . LYS A 1 73 ? -11.676 12.679 11.629 1.00 78.50 73 LYS A C 1
ATOM 545 O O . LYS A 1 73 ? -11.047 11.955 10.866 1.00 78.50 73 LYS A O 1
ATOM 550 N N . SER A 1 74 ? -11.992 13.937 11.316 1.00 78.75 74 SER A N 1
ATOM 551 C CA . SER A 1 74 ? -11.608 14.565 10.044 1.00 78.75 74 SER A CA 1
ATOM 552 C C . SER A 1 74 ? -10.089 14.707 9.891 1.00 78.75 74 SER A C 1
ATOM 554 O O . SER A 1 74 ? -9.540 14.491 8.813 1.00 78.75 74 SER A O 1
ATOM 556 N N . GLU A 1 75 ? -9.396 15.012 10.987 1.00 83.75 75 GLU A N 1
ATOM 557 C CA . GLU A 1 75 ? -7.945 15.147 11.011 1.00 83.75 75 GLU A CA 1
ATOM 558 C C . GLU A 1 75 ? -7.262 13.781 10.902 1.00 83.75 75 GLU A C 1
ATOM 560 O O . GLU A 1 75 ? -6.298 13.642 10.151 1.00 83.75 75 GLU A O 1
ATOM 565 N N . ALA A 1 76 ? -7.808 12.770 11.581 1.00 82.25 76 ALA A N 1
ATOM 566 C CA . ALA A 1 76 ? -7.367 11.385 11.477 1.00 82.25 76 ALA A CA 1
ATOM 567 C C . ALA A 1 76 ? -7.495 10.852 10.040 1.00 82.25 76 ALA A C 1
ATOM 569 O O . ALA A 1 76 ? -6.535 10.305 9.505 1.00 82.25 76 ALA A O 1
ATOM 570 N N . LEU A 1 77 ? -8.632 11.081 9.373 1.00 81.81 77 LEU A N 1
ATOM 571 C CA . LEU A 1 77 ? -8.827 10.682 7.973 1.00 81.81 77 LEU A CA 1
ATOM 572 C C . LEU A 1 77 ? -7.855 11.383 7.021 1.00 81.81 77 LEU A C 1
ATOM 574 O O . LEU A 1 77 ? -7.310 10.748 6.120 1.00 81.81 77 LEU A O 1
ATOM 578 N N . ARG A 1 78 ? -7.593 12.678 7.233 1.00 84.56 78 ARG A N 1
ATOM 579 C CA . ARG A 1 78 ? -6.622 13.427 6.426 1.00 84.56 78 ARG A CA 1
ATOM 580 C C . ARG A 1 78 ? -5.199 12.902 6.617 1.00 84.56 78 ARG A C 1
ATOM 582 O O . ARG A 1 78 ? -4.473 12.751 5.639 1.00 84.56 78 ARG A O 1
ATOM 589 N N . GLU A 1 79 ? -4.800 12.617 7.857 1.00 87.38 79 GLU A N 1
ATOM 590 C CA . GLU A 1 79 ? -3.492 12.017 8.139 1.00 87.38 79 GLU A CA 1
ATOM 591 C C . GLU A 1 79 ? -3.370 10.624 7.513 1.00 87.38 79 GLU A C 1
ATOM 593 O O . GLU A 1 79 ? -2.351 10.318 6.894 1.00 87.38 79 GLU A O 1
ATOM 598 N N . TYR A 1 80 ? -4.411 9.799 7.640 1.00 84.75 80 TYR A N 1
ATOM 599 C CA . TYR A 1 80 ? -4.458 8.474 7.035 1.00 84.75 80 TYR A CA 1
ATOM 600 C C . TYR A 1 80 ? -4.288 8.548 5.515 1.00 84.75 80 TYR A C 1
ATOM 602 O O . TYR A 1 80 ? -3.389 7.907 4.974 1.00 84.75 80 TYR A O 1
ATOM 610 N N . GLY A 1 81 ? -5.080 9.386 4.836 1.00 83.56 81 GLY A N 1
ATOM 611 C CA . GLY A 1 81 ? -5.006 9.566 3.384 1.00 83.56 81 GLY A CA 1
ATOM 612 C C . GLY A 1 81 ? -3.622 10.015 2.910 1.00 83.56 81 GLY A C 1
ATOM 613 O O . GLY A 1 81 ? -3.085 9.444 1.965 1.00 83.56 81 GLY A O 1
ATOM 614 N N . ALA A 1 82 ? -2.988 10.963 3.611 1.00 86.38 82 ALA A N 1
ATOM 615 C CA . ALA A 1 82 ? -1.637 11.422 3.274 1.00 86.38 82 ALA A CA 1
ATOM 616 C C . ALA A 1 82 ? -0.578 10.311 3.408 1.00 86.38 82 ALA A C 1
ATOM 618 O O . ALA A 1 82 ? 0.334 10.212 2.588 1.00 86.38 82 ALA A O 1
ATOM 619 N N . LYS A 1 83 ? -0.696 9.450 4.427 1.00 85.81 83 LYS A N 1
ATOM 620 C CA . LYS A 1 83 ? 0.201 8.297 4.599 1.00 85.81 83 LYS A CA 1
ATOM 621 C C . LYS A 1 83 ? -0.029 7.229 3.536 1.00 85.81 83 LYS A C 1
ATOM 623 O O . LYS A 1 83 ? 0.934 6.651 3.033 1.00 85.81 83 LYS A O 1
ATOM 628 N N . MET A 1 84 ? -1.291 6.970 3.198 1.00 86.12 84 MET A N 1
ATOM 629 C CA . MET A 1 84 ? -1.644 5.985 2.180 1.00 86.12 84 MET A CA 1
ATOM 630 C C . MET A 1 84 ? -1.257 6.444 0.779 1.00 86.12 84 MET A C 1
ATOM 632 O O . MET A 1 84 ? -0.902 5.600 -0.031 1.00 86.12 84 MET A O 1
ATOM 636 N N . GLU A 1 85 ? -1.240 7.746 0.495 1.00 87.50 85 GLU A N 1
ATOM 637 C CA . GLU A 1 85 ? -0.886 8.262 -0.829 1.00 87.50 85 GLU A CA 1
ATOM 638 C C . GLU A 1 85 ? 0.515 7.823 -1.278 1.00 87.50 85 GLU A C 1
ATOM 640 O O . GLU A 1 85 ? 0.676 7.204 -2.334 1.00 87.50 85 GLU A O 1
ATOM 645 N N . THR A 1 86 ? 1.529 8.067 -0.444 1.00 86.38 86 THR A N 1
ATOM 646 C CA . THR A 1 86 ? 2.910 7.653 -0.731 1.00 86.38 86 THR A CA 1
ATOM 647 C C . THR A 1 86 ? 3.033 6.134 -0.820 1.00 86.38 86 THR A C 1
ATOM 649 O O . THR A 1 86 ? 3.686 5.609 -1.722 1.00 86.38 86 THR A O 1
ATOM 652 N N . ALA A 1 87 ? 2.390 5.414 0.102 1.00 86.75 87 ALA A N 1
ATOM 653 C CA . ALA A 1 87 ? 2.467 3.960 0.152 1.00 86.75 87 ALA A CA 1
ATOM 654 C C . ALA A 1 87 ? 1.801 3.318 -1.084 1.00 86.75 87 ALA A C 1
ATOM 656 O O . ALA A 1 87 ? 2.395 2.446 -1.716 1.00 86.75 87 ALA A O 1
ATOM 657 N N . GLN A 1 88 ? 0.635 3.822 -1.498 1.00 86.75 88 GLN A N 1
ATOM 658 C CA . GLN A 1 88 ? -0.081 3.391 -2.698 1.00 86.75 88 GLN A CA 1
ATOM 659 C C . GLN A 1 88 ? 0.727 3.674 -3.965 1.00 86.75 88 GLN A C 1
ATOM 661 O O . GLN A 1 88 ? 0.782 2.830 -4.862 1.00 86.75 88 GLN A O 1
ATOM 666 N N . ARG A 1 89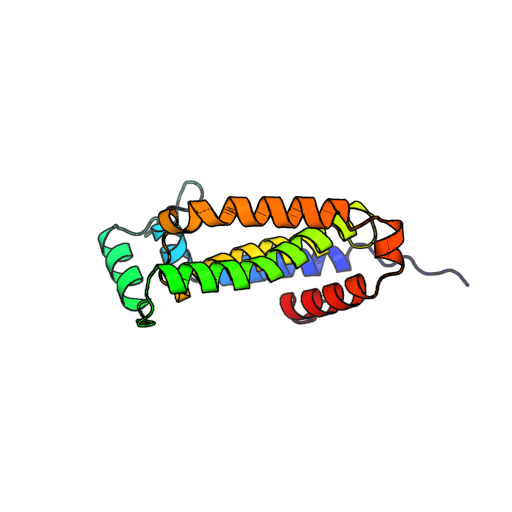 ? 1.376 4.843 -4.052 1.00 90.88 89 ARG A N 1
ATOM 667 C CA . ARG A 1 89 ? 2.251 5.172 -5.183 1.00 90.88 89 ARG A CA 1
ATOM 668 C C . ARG A 1 89 ? 3.391 4.163 -5.301 1.00 90.88 89 ARG A C 1
ATOM 670 O O . ARG A 1 89 ? 3.651 3.675 -6.397 1.00 90.88 89 ARG A O 1
ATOM 677 N N . ASN A 1 90 ? 4.029 3.807 -4.188 1.00 91.69 90 ASN A N 1
ATOM 678 C CA . ASN A 1 90 ? 5.127 2.839 -4.185 1.00 91.69 90 ASN A CA 1
ATOM 679 C C . ASN A 1 90 ? 4.665 1.440 -4.609 1.00 91.69 90 ASN A C 1
ATOM 681 O O . ASN A 1 90 ? 5.328 0.813 -5.429 1.00 91.69 90 ASN A O 1
ATOM 685 N N . VAL A 1 91 ? 3.508 0.978 -4.123 1.00 88.69 91 VAL A N 1
ATOM 686 C CA . VAL A 1 91 ? 2.907 -0.295 -4.562 1.00 88.69 91 VAL A CA 1
ATOM 687 C C . VAL A 1 91 ? 2.561 -0.265 -6.048 1.00 88.69 91 VAL A C 1
ATOM 689 O O . VAL A 1 91 ? 2.856 -1.219 -6.763 1.00 88.69 91 VAL A O 1
ATOM 692 N N . SER A 1 92 ? 1.976 0.834 -6.531 1.00 89.75 92 SER A N 1
ATOM 693 C CA . SER A 1 92 ? 1.602 0.993 -7.942 1.00 89.75 92 SER A CA 1
ATOM 694 C C . SER A 1 92 ? 2.839 0.964 -8.842 1.00 89.75 92 SER A C 1
ATOM 696 O O . SER A 1 92 ? 2.867 0.251 -9.841 1.00 89.75 92 SER A O 1
ATOM 698 N N . LEU A 1 93 ? 3.901 1.684 -8.468 1.00 93.06 93 LEU A N 1
ATOM 699 C CA . LEU A 1 93 ? 5.174 1.637 -9.185 1.00 93.06 93 LEU A CA 1
ATOM 700 C C . LEU A 1 93 ? 5.788 0.235 -9.146 1.00 93.06 93 LEU A C 1
ATOM 702 O O . LEU A 1 93 ? 6.226 -0.257 -10.183 1.00 93.06 93 LEU A O 1
ATOM 706 N N . ALA A 1 94 ? 5.780 -0.427 -7.988 1.00 90.94 94 ALA A N 1
ATOM 707 C CA . ALA A 1 94 ? 6.308 -1.777 -7.850 1.00 90.94 94 ALA A CA 1
ATOM 708 C C . ALA A 1 94 ? 5.558 -2.789 -8.736 1.00 90.94 94 ALA A C 1
ATOM 710 O O . ALA A 1 94 ? 6.188 -3.634 -9.375 1.00 90.94 94 ALA A O 1
ATOM 711 N N . TYR A 1 95 ? 4.233 -2.650 -8.843 1.00 88.56 95 TYR A N 1
ATOM 712 C CA . TYR A 1 95 ? 3.406 -3.423 -9.768 1.00 88.56 95 TYR A CA 1
ATOM 713 C C . TYR A 1 95 ? 3.861 -3.228 -11.221 1.00 88.56 95 TYR A C 1
ATOM 715 O O . TYR A 1 95 ? 4.127 -4.204 -11.920 1.00 88.56 95 TYR A O 1
ATOM 723 N N . PHE A 1 96 ? 4.030 -1.980 -11.677 1.00 89.00 96 PHE A N 1
ATOM 724 C CA . PHE A 1 96 ? 4.478 -1.715 -13.049 1.00 89.00 96 PHE A CA 1
ATOM 725 C C . PHE A 1 96 ? 5.910 -2.197 -13.311 1.00 89.00 96 PHE A C 1
ATOM 727 O O . PHE A 1 96 ? 6.178 -2.750 -14.375 1.00 89.00 96 PHE A O 1
ATOM 734 N N . VAL A 1 97 ? 6.823 -2.062 -12.345 1.00 92.25 97 VAL A N 1
ATOM 735 C CA . VAL A 1 97 ? 8.190 -2.609 -12.433 1.00 92.25 97 VAL A CA 1
ATOM 736 C C . VAL A 1 97 ? 8.159 -4.132 -12.617 1.00 92.25 97 VAL A C 1
ATOM 738 O O . VAL A 1 97 ? 8.905 -4.661 -13.447 1.00 92.25 97 VAL A O 1
ATOM 741 N N . SER A 1 98 ? 7.274 -4.826 -11.895 1.00 88.62 98 SER A N 1
ATOM 742 C CA . SER A 1 98 ? 7.074 -6.272 -12.032 1.00 88.62 98 SER A CA 1
ATOM 743 C C . SER A 1 98 ? 6.458 -6.648 -13.384 1.00 88.62 98 SER A C 1
ATOM 745 O O . SER A 1 98 ? 7.015 -7.480 -14.097 1.00 88.62 98 SER A O 1
ATOM 747 N N . MET A 1 99 ? 5.393 -5.962 -13.812 1.00 86.00 99 MET A N 1
ATOM 748 C CA . MET A 1 99 ? 4.749 -6.173 -15.119 1.00 86.00 99 MET A CA 1
ATOM 749 C C . MET A 1 99 ? 5.690 -5.920 -16.306 1.00 86.00 99 MET A C 1
ATOM 751 O O . MET A 1 99 ? 5.587 -6.580 -17.337 1.00 86.00 99 MET A O 1
ATOM 755 N N . CYS A 1 100 ? 6.632 -4.987 -16.165 1.00 87.50 100 CYS A N 1
ATOM 756 C CA . CYS A 1 100 ? 7.669 -4.712 -17.159 1.00 87.50 100 CYS A CA 1
ATOM 757 C C . CYS A 1 100 ? 8.832 -5.724 -17.139 1.00 87.50 100 CYS A C 1
ATOM 759 O O . CYS A 1 100 ? 9.778 -5.575 -17.917 1.00 87.50 100 CYS A O 1
ATOM 761 N N . GLY A 1 101 ? 8.802 -6.719 -16.244 1.00 88.44 101 GLY A N 1
ATOM 762 C CA . GLY A 1 101 ? 9.838 -7.744 -16.099 1.00 88.44 101 GLY A CA 1
ATOM 763 C C . GLY A 1 101 ? 11.170 -7.218 -15.560 1.00 88.44 101 GLY A C 1
ATOM 764 O O . GLY A 1 101 ? 12.208 -7.840 -15.772 1.00 88.44 101 GLY A O 1
ATOM 765 N N . LEU A 1 102 ? 11.173 -6.051 -14.908 1.00 91.31 102 LEU A N 1
ATOM 766 C CA . LEU A 1 102 ? 12.391 -5.426 -14.378 1.00 91.31 102 LEU A CA 1
ATOM 767 C C . LEU A 1 102 ? 12.741 -5.954 -12.980 1.00 91.31 102 LEU A C 1
ATOM 769 O O . LEU A 1 102 ? 13.909 -5.942 -12.587 1.00 91.31 102 LEU A O 1
ATOM 773 N N . ARG A 1 103 ? 11.743 -6.439 -12.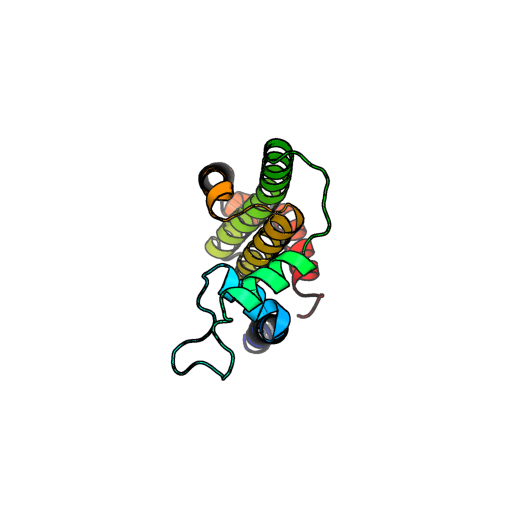237 1.00 91.00 103 ARG A N 1
ATOM 774 C CA . ARG A 1 103 ? 11.880 -7.184 -10.978 1.00 91.00 103 ARG A CA 1
ATOM 775 C C . ARG A 1 103 ? 10.884 -8.344 -10.968 1.00 91.00 103 ARG A C 1
ATOM 777 O O . ARG A 1 103 ? 9.963 -8.380 -11.782 1.00 91.00 103 ARG A O 1
ATOM 784 N N . SER A 1 104 ? 11.085 -9.302 -10.068 1.00 84.00 104 SER A N 1
ATOM 785 C CA . SER A 1 104 ? 10.222 -10.479 -9.970 1.00 84.00 104 SER A CA 1
ATOM 786 C C . SER A 1 104 ? 8.849 -10.151 -9.374 1.00 84.00 104 SER A C 1
ATO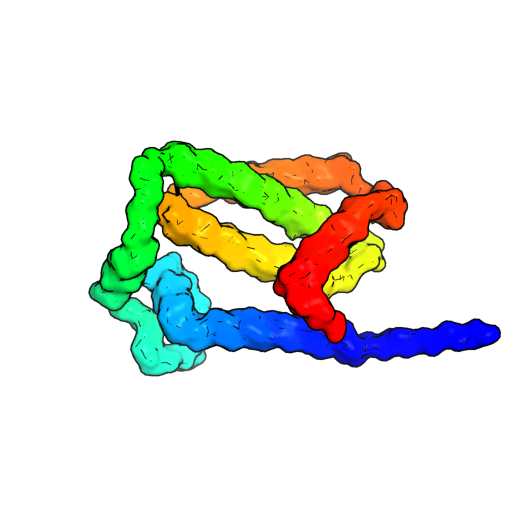M 788 O O . SER A 1 104 ? 8.650 -9.111 -8.743 1.00 84.00 104 SER A O 1
ATOM 790 N N . GLU A 1 105 ? 7.891 -11.059 -9.547 1.00 81.25 105 GLU A N 1
ATOM 791 C CA . GLU A 1 105 ? 6.586 -10.971 -8.884 1.00 81.25 105 GLU A CA 1
ATOM 792 C C . GLU A 1 105 ? 6.731 -11.016 -7.355 1.00 81.25 105 GLU A C 1
ATOM 794 O O . GLU A 1 105 ? 6.053 -10.278 -6.648 1.00 81.25 105 GLU A O 1
ATOM 799 N N . GLN A 1 106 ? 7.668 -11.815 -6.827 1.00 76.62 106 GLN A N 1
ATOM 800 C CA . GLN A 1 106 ? 7.907 -11.889 -5.382 1.00 76.62 106 GLN A CA 1
ATOM 801 C C . GLN A 1 106 ? 8.388 -10.555 -4.801 1.00 76.62 106 GLN A C 1
ATOM 803 O O . GLN A 1 106 ? 7.985 -10.177 -3.702 1.00 76.62 106 GLN A O 1
ATOM 808 N N . TRP A 1 107 ? 9.226 -9.831 -5.546 1.00 86.38 107 TRP A N 1
ATOM 809 C CA . TRP A 1 107 ? 9.675 -8.498 -5.154 1.00 86.38 107 TRP A CA 1
ATOM 810 C C . TRP A 1 107 ? 8.486 -7.531 -5.052 1.00 86.38 107 TRP A C 1
ATOM 812 O O . TRP A 1 107 ? 8.384 -6.785 -4.082 1.00 86.38 107 TRP A O 1
ATOM 822 N N . TYR A 1 108 ? 7.529 -7.598 -5.985 1.00 83.81 108 TYR A N 1
ATOM 823 C CA . TYR A 1 108 ? 6.292 -6.812 -5.910 1.00 83.81 108 TYR A CA 1
ATOM 824 C C . TYR A 1 108 ? 5.390 -7.241 -4.742 1.00 83.81 108 TYR A C 1
ATOM 826 O O . TYR A 1 108 ? 4.880 -6.385 -4.018 1.00 83.81 108 TYR A O 1
ATOM 834 N N . GLN A 1 109 ? 5.240 -8.543 -4.494 1.00 78.06 109 GLN A N 1
ATOM 835 C CA . GLN A 1 109 ? 4.422 -9.061 -3.389 1.00 78.06 109 GLN A CA 1
ATOM 836 C C . GLN A 1 109 ? 4.884 -8.532 -2.021 1.00 78.06 109 GLN A C 1
ATOM 838 O O . GLN A 1 109 ? 4.057 -8.319 -1.134 1.00 78.06 109 GLN A O 1
ATOM 843 N N . ALA A 1 110 ? 6.182 -8.260 -1.840 1.00 78.12 110 ALA A N 1
ATOM 844 C CA . ALA A 1 110 ? 6.678 -7.620 -0.623 1.00 78.12 110 ALA A CA 1
ATOM 845 C C . ALA A 1 110 ? 6.072 -6.216 -0.413 1.00 78.12 110 ALA A C 1
ATOM 847 O O . ALA A 1 110 ? 5.734 -5.868 0.720 1.00 78.12 110 ALA A O 1
ATOM 848 N N . PHE A 1 111 ? 5.871 -5.432 -1.480 1.00 82.88 111 PHE A N 1
ATOM 849 C CA . PHE A 1 111 ? 5.199 -4.128 -1.405 1.00 82.88 111 PHE A CA 1
ATOM 850 C C . PHE A 1 111 ? 3.719 -4.268 -1.073 1.00 82.88 111 PHE A C 1
ATOM 852 O O . PHE A 1 111 ? 3.236 -3.560 -0.194 1.00 82.88 111 PHE A O 1
ATOM 859 N N . GLU A 1 112 ? 3.010 -5.176 -1.745 1.00 78.12 112 GLU A N 1
ATOM 860 C CA . GLU A 1 112 ? 1.575 -5.391 -1.525 1.00 78.12 112 GLU A CA 1
ATOM 861 C C . GLU A 1 112 ? 1.280 -5.757 -0.063 1.00 78.12 112 GLU A C 1
ATOM 863 O O . GLU A 1 112 ? 0.455 -5.119 0.595 1.00 78.12 112 GLU A O 1
ATOM 868 N N . ILE A 1 113 ? 2.020 -6.724 0.485 1.00 74.31 113 ILE A N 1
ATOM 869 C CA . ILE A 1 113 ? 1.833 -7.168 1.871 1.00 74.31 113 ILE A CA 1
ATOM 870 C C . ILE A 1 113 ? 2.218 -6.061 2.861 1.00 74.31 113 ILE A C 1
ATOM 872 O O . ILE A 1 113 ? 1.509 -5.818 3.842 1.00 74.31 113 ILE A O 1
ATOM 876 N N . SER A 1 114 ? 3.328 -5.364 2.607 1.00 74.75 114 SER A N 1
ATOM 877 C CA . SER A 1 114 ? 3.781 -4.278 3.482 1.00 74.75 114 SER A CA 1
ATOM 878 C C . SER A 1 114 ? 2.798 -3.112 3.488 1.00 74.75 114 SER A C 1
ATOM 880 O O . SER A 1 114 ? 2.561 -2.517 4.537 1.00 74.75 114 SER A O 1
ATOM 882 N N . PHE A 1 115 ? 2.173 -2.820 2.347 1.00 77.12 115 PHE A N 1
ATOM 883 C CA . PHE A 1 115 ? 1.135 -1.807 2.233 1.00 77.12 115 PHE A CA 1
ATOM 884 C C . PHE A 1 115 ? -0.112 -2.169 3.030 1.00 77.12 115 PHE A C 1
ATOM 886 O O . PHE A 1 115 ? -0.558 -1.351 3.830 1.00 77.12 115 PHE A O 1
ATOM 893 N N . GLN A 1 116 ? -0.633 -3.391 2.884 1.00 71.69 116 GLN A N 1
ATOM 894 C CA . GLN A 1 116 ? -1.801 -3.839 3.650 1.00 71.69 116 GLN A CA 1
ATOM 895 C C . GLN A 1 116 ? -1.545 -3.732 5.156 1.00 71.69 116 GLN A C 1
ATOM 897 O O . GLN A 1 116 ? -2.355 -3.172 5.895 1.00 71.69 116 GLN A O 1
ATOM 902 N N . ARG A 1 117 ? -0.370 -4.186 5.607 1.00 70.06 117 ARG A N 1
ATOM 903 C CA . ARG A 1 117 ? 0.031 -4.080 7.011 1.00 70.06 117 ARG A CA 1
ATOM 904 C C . ARG A 1 117 ? 0.132 -2.627 7.469 1.00 70.06 117 ARG A C 1
ATOM 906 O O . ARG A 1 117 ? -0.421 -2.276 8.510 1.00 70.06 117 ARG A O 1
ATOM 913 N N . TYR A 1 118 ? 0.821 -1.787 6.703 1.00 76.56 118 TYR A N 1
ATOM 914 C CA . TYR A 1 118 ? 0.979 -0.372 7.020 1.00 76.56 118 TYR A CA 1
ATOM 915 C C . TYR A 1 118 ? -0.378 0.341 7.093 1.00 76.56 118 TYR A C 1
ATOM 917 O O . TYR A 1 118 ? -0.623 1.094 8.034 1.00 76.56 118 TYR A O 1
ATOM 925 N N . ALA A 1 119 ? -1.285 0.055 6.157 1.00 73.69 119 ALA A N 1
ATOM 926 C CA . ALA A 1 119 ? -2.644 0.578 6.140 1.00 73.69 119 ALA A CA 1
ATOM 927 C C . ALA A 1 119 ? -3.423 0.184 7.402 1.00 73.69 119 ALA A C 1
ATOM 929 O O . ALA A 1 119 ? -4.005 1.054 8.052 1.00 73.69 119 ALA A O 1
ATOM 930 N N . SER A 1 120 ? -3.385 -1.088 7.808 1.00 70.06 120 SER A N 1
ATOM 931 C CA . SER A 1 120 ? -4.021 -1.540 9.052 1.00 70.06 120 SER A CA 1
ATOM 932 C C . SER A 1 120 ? -3.401 -0.895 10.296 1.00 70.06 120 SER A C 1
ATOM 934 O O . SER A 1 120 ? -4.125 -0.430 11.175 1.00 70.06 120 SER A O 1
ATOM 936 N N . GLU A 1 121 ? -2.070 -0.800 10.368 1.00 74.00 121 GLU A N 1
ATOM 937 C CA . GLU A 1 121 ? -1.371 -0.156 11.487 1.00 74.00 121 GLU A CA 1
ATOM 938 C C . GLU A 1 121 ? -1.737 1.333 11.609 1.00 74.00 121 GLU A C 1
ATOM 940 O O . GLU A 1 121 ? -1.982 1.821 12.716 1.00 74.00 121 GLU A O 1
ATOM 945 N N . GLN A 1 122 ? -1.826 2.063 10.488 1.00 78.38 122 GLN A N 1
ATOM 946 C CA . GLN A 1 122 ? -2.234 3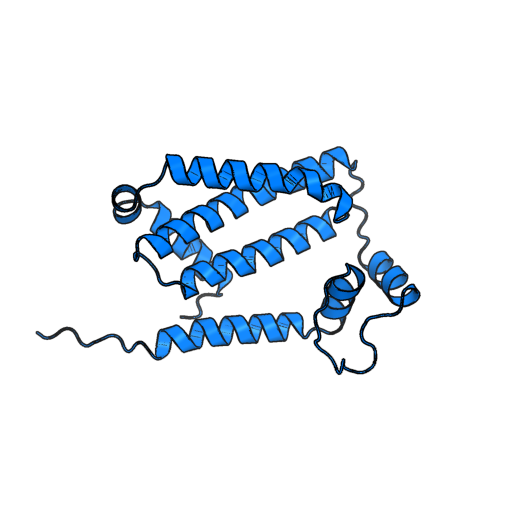.471 10.503 1.00 78.38 122 GLN A CA 1
ATOM 947 C C . GLN A 1 122 ? -3.711 3.646 10.860 1.00 78.38 122 GLN A C 1
ATOM 949 O O . GLN A 1 122 ? -4.027 4.545 11.637 1.00 78.38 122 GLN A O 1
ATOM 954 N N . ALA A 1 123 ? -4.603 2.797 10.341 1.00 76.38 123 ALA A N 1
ATOM 955 C CA . ALA A 1 123 ? -6.024 2.834 10.682 1.00 76.38 123 ALA A CA 1
ATOM 956 C C . ALA A 1 123 ? -6.235 2.632 12.188 1.00 76.38 123 ALA A C 1
ATOM 958 O O . ALA A 1 123 ? -6.909 3.437 12.830 1.00 76.38 123 ALA A O 1
ATOM 959 N N . ASN A 1 124 ? -5.566 1.629 12.766 1.00 72.94 124 ASN A N 1
ATOM 960 C CA . ASN A 1 124 ? -5.623 1.336 14.197 1.00 72.94 124 ASN A CA 1
ATOM 961 C C . ASN A 1 124 ? -5.053 2.484 15.034 1.00 72.94 124 ASN A C 1
ATOM 963 O O . ASN A 1 124 ? -5.696 2.953 15.972 1.00 72.94 124 ASN A O 1
ATOM 967 N N . ARG A 1 125 ? -3.877 3.004 14.659 1.00 76.44 125 ARG A N 1
ATOM 968 C CA . ARG A 1 125 ? -3.253 4.149 15.340 1.00 76.44 125 ARG A CA 1
ATOM 969 C C . ARG A 1 125 ? -4.149 5.391 15.336 1.00 76.44 125 ARG A C 1
ATOM 971 O O . ARG A 1 125 ? -4.123 6.172 16.285 1.00 76.44 125 ARG A O 1
ATOM 978 N N . LEU A 1 126 ? -4.902 5.594 14.259 1.00 78.88 126 LEU A N 1
ATOM 979 C CA . LEU A 1 126 ? -5.779 6.748 14.067 1.00 78.88 126 LEU A CA 1
ATOM 980 C C . LEU A 1 126 ? -7.225 6.489 14.504 1.00 78.88 126 LEU A C 1
ATOM 982 O O . LEU A 1 126 ? -8.045 7.397 14.406 1.00 78.88 126 LEU A O 1
ATOM 986 N N . GLN A 1 127 ? -7.517 5.293 15.027 1.00 73.56 127 GLN A N 1
ATOM 987 C CA . GLN A 1 127 ? -8.842 4.880 15.493 1.00 73.56 127 GLN A CA 1
ATOM 988 C C . GLN A 1 127 ? -9.923 5.014 14.407 1.00 73.56 127 GLN A C 1
ATOM 990 O O . GLN A 1 127 ? -11.048 5.434 14.673 1.00 73.56 127 GLN A O 1
ATOM 995 N N . LEU A 1 128 ? -9.567 4.678 13.167 1.00 71.06 128 LEU A N 1
ATOM 996 C CA . LEU A 1 128 ? -10.471 4.708 12.022 1.00 71.06 128 LEU A CA 1
ATOM 997 C C . LEU A 1 128 ? -11.085 3.325 11.813 1.00 71.06 128 LEU A C 1
ATOM 999 O O . LEU A 1 128 ? -10.374 2.328 11.705 1.00 71.06 128 LEU A O 1
ATOM 1003 N N . SER A 1 129 ? -12.412 3.264 11.736 1.00 70.56 129 SER A N 1
ATOM 1004 C CA . SER A 1 129 ? -13.129 2.034 11.404 1.00 70.56 129 SER A CA 1
ATOM 1005 C C . SER A 1 129 ? -13.128 1.779 9.896 1.00 70.56 129 SER A C 1
ATOM 1007 O O . SER A 1 129 ? -12.966 2.696 9.093 1.00 70.56 129 SER A O 1
ATOM 1009 N N . VAL A 1 130 ? -13.419 0.542 9.486 1.00 63.69 130 VAL A N 1
ATOM 1010 C CA . VAL A 1 130 ? -13.616 0.190 8.065 1.00 63.69 130 VAL A CA 1
ATOM 1011 C C . VAL A 1 130 ? -14.674 1.083 7.403 1.00 63.69 130 VAL A C 1
ATOM 1013 O O . VAL A 1 130 ? -14.534 1.467 6.244 1.00 63.69 130 VAL A O 1
ATOM 1016 N N . ALA A 1 131 ? -15.719 1.470 8.143 1.00 62.66 131 ALA A N 1
ATOM 1017 C CA . ALA A 1 131 ? -16.748 2.376 7.639 1.00 62.66 131 ALA A CA 1
ATOM 1018 C C . ALA A 1 131 ? -16.204 3.783 7.336 1.00 62.66 131 ALA A C 1
ATOM 1020 O O . ALA A 1 131 ? -16.675 4.425 6.399 1.00 62.66 131 ALA A O 1
ATOM 1021 N N . ASP A 1 132 ? -15.199 4.237 8.085 1.00 68.44 132 ASP A N 1
ATOM 1022 C CA . ASP A 1 132 ? -14.569 5.548 7.905 1.00 68.44 132 ASP A CA 1
ATOM 1023 C C . ASP A 1 132 ? -13.642 5.574 6.688 1.00 68.44 132 ASP A C 1
ATOM 1025 O O . ASP A 1 132 ? -13.484 6.612 6.047 1.00 68.44 132 ASP A O 1
ATOM 1029 N N . LEU A 1 133 ? -13.062 4.421 6.351 1.00 69.25 133 LEU A N 1
ATOM 1030 C CA . LEU A 1 133 ? -12.072 4.277 5.288 1.00 69.25 133 LEU A CA 1
ATOM 1031 C C . LEU A 1 133 ? -12.670 4.064 3.895 1.00 69.25 133 LEU A C 1
ATOM 1033 O O . LEU A 1 133 ? -11.960 4.261 2.915 1.00 69.25 133 LEU A O 1
ATOM 1037 N N . LYS A 1 134 ? -13.973 3.769 3.772 1.00 63.56 134 LYS A N 1
ATOM 1038 C CA . LYS A 1 134 ? -14.648 3.569 2.469 1.00 63.56 134 LYS A CA 1
ATOM 1039 C C . LYS A 1 134 ? -14.443 4.713 1.464 1.00 63.56 134 LYS A C 1
ATOM 1041 O O . LYS A 1 134 ? -14.524 4.495 0.262 1.00 63.56 134 LYS A O 1
ATOM 1046 N N . GLY A 1 135 ? -14.210 5.943 1.932 1.00 54.12 135 GLY A N 1
ATOM 1047 C CA . GLY A 1 135 ? -13.935 7.098 1.066 1.00 54.12 135 GLY A CA 1
ATOM 1048 C C . GLY A 1 135 ? -12.487 7.200 0.567 1.00 54.12 135 GLY A C 1
ATOM 1049 O O . GLY A 1 135 ? -12.217 7.973 -0.352 1.00 54.12 135 GLY A O 1
ATOM 1050 N N . VAL A 1 136 ? -11.560 6.445 1.163 1.00 59.78 136 VAL A N 1
ATOM 1051 C CA . VAL A 1 136 ? -10.121 6.481 0.858 1.00 59.78 136 VAL A CA 1
ATOM 1052 C C . VAL A 1 136 ? -9.769 5.544 -0.304 1.00 59.78 136 VAL A C 1
ATOM 1054 O O . VAL A 1 136 ? -8.860 5.858 -1.068 1.00 59.78 136 VAL A O 1
ATOM 1057 N N . ASP A 1 137 ? -10.545 4.481 -0.540 1.00 55.41 137 ASP A N 1
ATOM 1058 C CA . ASP A 1 137 ? -10.338 3.547 -1.663 1.00 55.41 137 ASP A CA 1
ATOM 1059 C C . ASP A 1 137 ? -10.338 4.266 -3.028 1.00 55.41 137 ASP A C 1
ATOM 1061 O O . ASP A 1 137 ? -9.460 4.050 -3.863 1.00 55.41 137 ASP A O 1
ATOM 1065 N N . ALA A 1 138 ? -11.222 5.255 -3.211 1.00 61.44 138 ALA A N 1
ATOM 1066 C CA . ALA A 1 138 ? -11.271 6.077 -4.425 1.00 61.44 138 ALA A CA 1
ATOM 1067 C C . ALA A 1 138 ? -10.029 6.972 -4.623 1.00 61.44 138 ALA A C 1
ATOM 1069 O O . ALA A 1 138 ? -9.787 7.497 -5.713 1.00 61.44 138 ALA A O 1
ATOM 1070 N N . GLN A 1 139 ? -9.250 7.239 -3.571 1.00 68.19 139 GLN A N 1
ATOM 1071 C CA . GLN A 1 139 ? -7.950 7.902 -3.697 1.00 68.19 139 GLN A CA 1
ATOM 1072 C C . GLN A 1 139 ? -6.899 6.922 -4.233 1.00 68.19 139 GLN A C 1
ATOM 1074 O O . GLN A 1 139 ? -6.093 7.315 -5.076 1.00 68.19 139 GLN A O 1
ATOM 1079 N N . GLY A 1 140 ? -6.954 5.658 -3.803 1.00 68.56 140 GLY A N 1
ATOM 1080 C CA . GLY A 1 140 ? -6.056 4.600 -4.255 1.00 68.56 140 GLY A CA 1
ATOM 1081 C C . GLY A 1 140 ? -6.124 4.373 -5.765 1.00 68.56 140 GLY A C 1
ATOM 1082 O O . GLY A 1 140 ? -5.097 4.440 -6.443 1.00 68.56 140 GLY A O 1
ATOM 1083 N N . ASP A 1 141 ? -7.339 4.232 -6.299 1.00 70.69 141 ASP A N 1
ATOM 1084 C CA . ASP A 1 141 ? -7.578 4.053 -7.738 1.00 70.69 141 ASP A CA 1
ATOM 1085 C C . ASP A 1 141 ? -7.066 5.240 -8.565 1.00 70.69 141 ASP A C 1
ATOM 1087 O O . ASP A 1 141 ? -6.432 5.071 -9.607 1.00 70.69 141 ASP A O 1
ATOM 1091 N N . ARG A 1 142 ? -7.275 6.469 -8.074 1.00 75.25 142 ARG A N 1
ATOM 1092 C CA . ARG A 1 142 ? -6.777 7.684 -8.739 1.00 75.25 142 ARG A CA 1
ATOM 1093 C C . ARG A 1 142 ? -5.254 7.730 -8.788 1.00 75.25 142 ARG A C 1
ATOM 1095 O O . ARG A 1 142 ? -4.693 8.138 -9.803 1.00 75.25 142 ARG A O 1
ATOM 1102 N N . ILE A 1 143 ? -4.582 7.322 -7.713 1.00 80.69 143 ILE A N 1
ATOM 1103 C CA . ILE A 1 143 ? -3.115 7.251 -7.668 1.00 80.69 143 ILE A CA 1
ATOM 1104 C C . ILE A 1 143 ? -2.607 6.174 -8.623 1.00 80.69 143 ILE A C 1
ATOM 1106 O O . ILE A 1 143 ? -1.626 6.411 -9.330 1.00 80.69 143 ILE A O 1
ATOM 1110 N N . PHE A 1 144 ? -3.272 5.019 -8.673 1.00 79.12 144 PHE A N 1
ATOM 1111 C CA . PHE A 1 144 ? -2.915 3.944 -9.590 1.00 79.12 144 PHE A CA 1
ATOM 1112 C C . PHE A 1 144 ? -3.030 4.392 -11.051 1.00 79.12 144 PHE A C 1
ATOM 1114 O O . PHE A 1 144 ? -2.052 4.299 -11.790 1.00 79.12 144 PHE A O 1
ATOM 1121 N N . GLU A 1 145 ? -4.172 4.956 -11.455 1.00 78.44 145 GLU A N 1
ATOM 1122 C CA . GLU A 1 145 ? -4.388 5.426 -12.831 1.00 78.44 145 GLU A CA 1
ATOM 1123 C C . GLU A 1 145 ? -3.459 6.585 -13.206 1.00 78.44 145 GLU A C 1
ATOM 1125 O O . GLU A 1 145 ? -2.908 6.617 -14.308 1.00 78.44 145 GLU A O 1
ATOM 1130 N N . LYS A 1 146 ? -3.189 7.503 -12.270 1.00 84.44 146 LYS A N 1
ATOM 1131 C CA . LYS A 1 146 ? -2.175 8.542 -12.477 1.00 84.44 146 LYS A CA 1
ATOM 1132 C C . LYS A 1 146 ? -0.798 7.922 -12.716 1.00 84.44 146 LYS A C 1
ATOM 1134 O O . LYS A 1 146 ? -0.163 8.229 -13.722 1.00 84.44 146 LYS A O 1
ATOM 1139 N N . THR A 1 147 ? -0.372 7.006 -11.845 1.00 82.94 147 THR A N 1
ATOM 1140 C CA . THR A 1 147 ? 0.917 6.310 -11.970 1.00 82.94 147 THR A CA 1
ATOM 1141 C C . THR A 1 147 ? 1.002 5.593 -13.314 1.00 82.94 147 THR A C 1
ATOM 1143 O O . THR A 1 147 ? 1.987 5.756 -14.026 1.00 82.94 147 THR A O 1
ATOM 1146 N N . ARG A 1 148 ? -0.062 4.883 -13.707 1.00 83.81 148 ARG A N 1
ATOM 1147 C CA . ARG A 1 148 ? -0.186 4.202 -15.000 1.00 83.81 148 ARG A CA 1
ATOM 1148 C C . ARG A 1 148 ? 0.026 5.145 -16.183 1.00 83.81 148 ARG A C 1
ATOM 1150 O O . ARG A 1 148 ? 0.675 4.760 -17.148 1.00 83.81 148 ARG A O 1
ATOM 1157 N N . SER A 1 149 ? -0.537 6.351 -16.124 1.00 85.69 149 SER A N 1
ATOM 1158 C CA . SER A 1 149 ? -0.416 7.345 -17.197 1.00 85.69 149 SER A CA 1
ATOM 1159 C C . SER A 1 149 ? 0.980 7.976 -17.290 1.00 85.69 149 SER A C 1
ATOM 1161 O O . SER A 1 149 ? 1.382 8.419 -18.363 1.00 85.69 149 SER A O 1
ATOM 1163 N N . GLU A 1 150 ? 1.726 7.999 -16.183 1.00 86.50 150 GLU A N 1
ATOM 1164 C CA . GLU A 1 150 ? 3.038 8.648 -16.076 1.00 86.50 150 GLU A CA 1
ATOM 1165 C C . GLU A 1 150 ? 4.209 7.693 -16.355 1.00 86.50 150 GLU A C 1
ATOM 1167 O O . GLU A 1 150 ? 5.305 8.142 -16.703 1.00 86.50 150 GLU A O 1
ATOM 1172 N N . VAL A 1 151 ? 4.010 6.378 -16.204 1.00 85.38 151 VAL A N 1
ATOM 1173 C CA . VAL A 1 151 ? 5.092 5.389 -16.298 1.00 85.38 151 VAL A CA 1
ATOM 1174 C C . VAL A 1 151 ? 4.979 4.490 -17.519 1.00 85.38 151 VAL A C 1
ATOM 1176 O O . VAL A 1 151 ? 3.917 4.005 -17.894 1.00 85.38 151 VAL A O 1
ATOM 1179 N N . THR A 1 152 ? 6.130 4.213 -18.122 1.00 89.00 152 THR A N 1
ATOM 1180 C CA . THR A 1 152 ? 6.287 3.238 -19.202 1.00 89.00 152 THR A CA 1
ATOM 1181 C C . THR A 1 152 ? 7.429 2.293 -18.847 1.00 89.00 152 THR A C 1
ATOM 1183 O O . THR A 1 152 ? 8.312 2.640 -18.063 1.00 89.00 152 THR A O 1
ATOM 1186 N N . CYS A 1 153 ? 7.473 1.100 -19.443 1.00 88.56 153 CYS A N 1
ATOM 1187 C CA . CYS A 1 153 ? 8.574 0.170 -19.171 1.00 88.56 153 CYS A CA 1
ATOM 1188 C C . CYS A 1 153 ? 9.945 0.737 -19.569 1.00 88.56 153 CYS A C 1
ATOM 1190 O O . CYS A 1 153 ? 10.943 0.465 -18.900 1.00 88.56 153 CYS A O 1
ATOM 1192 N N . SER A 1 154 ? 10.003 1.539 -20.637 1.00 89.00 154 SER A N 1
ATOM 1193 C CA . SER A 1 154 ? 11.229 2.214 -21.069 1.00 89.00 154 SER A CA 1
ATOM 1194 C C . SER A 1 154 ? 11.651 3.315 -20.098 1.00 89.00 154 SER A C 1
ATOM 1196 O O . SER A 1 154 ? 12.840 3.408 -19.793 1.00 89.00 154 SER A O 1
ATOM 1198 N N . SER A 1 155 ? 10.707 4.111 -19.579 1.00 87.88 155 SER A N 1
ATOM 1199 C CA . SER A 1 155 ? 11.027 5.138 -18.582 1.00 87.88 155 SER A CA 1
ATOM 1200 C C . SER A 1 155 ? 11.477 4.522 -17.259 1.00 87.88 155 SER A C 1
ATOM 1202 O O . SER A 1 155 ? 12.466 4.983 -16.701 1.00 87.88 155 SER A O 1
ATOM 1204 N N . LEU A 1 156 ? 10.834 3.443 -16.799 1.00 88.06 156 LEU A N 1
ATOM 1205 C CA . LEU A 1 156 ? 11.211 2.752 -15.562 1.00 88.06 156 LEU A CA 1
ATOM 1206 C C . LEU A 1 156 ? 12.602 2.119 -15.653 1.00 88.06 156 LEU A C 1
ATOM 1208 O O . LEU A 1 156 ? 13.393 2.285 -14.732 1.00 88.06 156 LEU A O 1
ATOM 1212 N N . ARG A 1 157 ? 12.940 1.451 -16.765 1.00 86.88 157 ARG A N 1
ATOM 1213 C CA . ARG A 1 157 ? 14.236 0.763 -16.934 1.00 86.88 157 ARG A CA 1
ATOM 1214 C C . ARG A 1 157 ? 15.447 1.677 -16.715 1.00 86.88 157 ARG A C 1
ATOM 1216 O O . ARG A 1 157 ? 16.471 1.201 -16.243 1.00 86.88 157 ARG A O 1
ATOM 1223 N N . ASN A 1 158 ? 15.320 2.956 -17.056 1.00 83.81 158 ASN A N 1
ATOM 1224 C CA . ASN A 1 158 ? 16.393 3.944 -16.942 1.00 83.81 158 ASN A CA 1
ATOM 1225 C C . ASN A 1 158 ? 16.173 4.933 -15.782 1.00 83.81 158 ASN A C 1
ATOM 1227 O O . ASN A 1 158 ? 16.802 5.988 -15.751 1.00 83.81 158 ASN A O 1
ATOM 1231 N N . SER A 1 159 ? 15.249 4.639 -14.863 1.00 87.00 159 SER A N 1
ATOM 1232 C CA . SER A 1 159 ? 14.866 5.547 -13.783 1.00 87.00 159 SER A CA 1
ATOM 1233 C C . SER A 1 159 ? 15.535 5.189 -12.459 1.00 87.00 159 SER A C 1
ATOM 1235 O O . SER A 1 159 ? 15.545 4.025 -12.060 1.00 87.00 159 SER A O 1
ATOM 1237 N N . SER A 1 160 ? 15.963 6.212 -11.712 1.00 91.00 160 SER A N 1
ATOM 1238 C CA . SER A 1 160 ? 16.378 6.080 -10.306 1.00 91.00 160 SER A CA 1
ATOM 1239 C C . SER A 1 160 ? 15.247 5.612 -9.382 1.00 91.00 160 SER A C 1
ATOM 1241 O O . SER A 1 160 ? 15.507 5.169 -8.268 1.00 91.00 160 SER A O 1
ATOM 1243 N N . LEU A 1 161 ? 13.988 5.663 -9.838 1.00 89.38 161 LEU A N 1
ATOM 1244 C CA . LEU A 1 161 ? 12.837 5.178 -9.075 1.00 89.38 161 LEU A CA 1
ATOM 1245 C C . LEU A 1 161 ? 12.956 3.688 -8.739 1.00 89.38 161 LEU A C 1
ATOM 1247 O O . LEU A 1 161 ? 12.475 3.266 -7.692 1.00 89.38 161 LEU A O 1
ATOM 1251 N N . ILE A 1 162 ? 13.597 2.882 -9.594 1.00 91.12 162 ILE A N 1
ATOM 1252 C CA . ILE A 1 162 ? 13.806 1.460 -9.289 1.00 91.12 162 ILE A CA 1
ATOM 1253 C C . ILE A 1 162 ? 14.792 1.303 -8.128 1.00 91.12 162 ILE A C 1
ATOM 1255 O O . ILE A 1 162 ? 14.542 0.492 -7.241 1.00 91.12 162 ILE A O 1
ATOM 1259 N N . ASP A 1 163 ? 15.855 2.108 -8.081 1.00 91.25 163 ASP A N 1
ATOM 1260 C CA . ASP A 1 163 ? 16.837 2.066 -6.991 1.00 91.25 163 ASP A CA 1
ATOM 1261 C C . ASP A 1 163 ? 16.220 2.508 -5.655 1.00 91.25 163 ASP A C 1
ATOM 1263 O O . ASP A 1 163 ? 16.491 1.919 -4.602 1.00 91.25 163 ASP A O 1
ATOM 1267 N N . GLU A 1 164 ? 15.343 3.516 -5.696 1.00 91.94 164 GLU A N 1
ATOM 1268 C CA . GLU A 1 164 ? 14.550 3.949 -4.543 1.00 91.94 164 GLU A CA 1
ATOM 1269 C C . GLU A 1 164 ? 13.635 2.825 -4.045 1.00 91.94 164 GLU A C 1
ATOM 1271 O O . GLU A 1 164 ? 13.628 2.512 -2.850 1.00 91.94 164 GLU A O 1
ATOM 1276 N N . LEU A 1 165 ? 12.908 2.167 -4.953 1.00 91.94 165 LEU A N 1
ATOM 1277 C CA . LEU A 1 165 ? 12.054 1.034 -4.604 1.00 91.94 165 LEU A CA 1
ATOM 1278 C C . LEU A 1 165 ? 12.876 -0.144 -4.075 1.00 91.94 165 LEU A C 1
ATOM 1280 O O . LEU A 1 165 ? 12.481 -0.753 -3.089 1.00 91.94 165 LEU A O 1
ATOM 1284 N N . ASP A 1 166 ? 14.046 -0.440 -4.634 1.00 90.25 166 ASP A N 1
ATOM 1285 C CA . ASP A 1 166 ? 14.922 -1.485 -4.102 1.00 90.25 166 ASP A CA 1
ATOM 1286 C C . ASP A 1 166 ? 15.409 -1.168 -2.683 1.00 90.25 166 ASP A C 1
ATOM 1288 O O . ASP A 1 166 ? 15.545 -2.072 -1.856 1.00 90.25 166 ASP A O 1
ATOM 1292 N N . SER A 1 167 ? 15.657 0.108 -2.375 1.00 88.62 167 SER A N 1
ATOM 1293 C CA . SER A 1 167 ? 15.992 0.553 -1.019 1.00 88.62 167 SER A CA 1
ATOM 1294 C C . SER A 1 167 ? 14.834 0.328 -0.047 1.00 88.62 167 SER A C 1
ATOM 1296 O O . SER A 1 167 ? 15.027 -0.221 1.040 1.00 88.62 167 SER A O 1
ATOM 1298 N N . ILE A 1 168 ? 13.613 0.673 -0.466 1.00 87.44 168 ILE A N 1
ATOM 1299 C CA . ILE A 1 168 ? 12.397 0.426 0.314 1.00 87.44 168 ILE A CA 1
ATOM 1300 C C . ILE A 1 168 ? 12.189 -1.079 0.502 1.00 87.44 168 ILE A C 1
ATOM 1302 O O . ILE A 1 168 ? 11.985 -1.526 1.628 1.00 87.44 168 ILE A O 1
ATOM 1306 N N . HIS A 1 169 ? 12.315 -1.872 -0.563 1.00 85.31 169 HIS A N 1
ATOM 1307 C CA . HIS A 1 169 ? 12.216 -3.329 -0.524 1.00 85.31 169 HIS A CA 1
ATOM 1308 C C . HIS A 1 169 ? 13.189 -3.929 0.486 1.00 85.31 169 HIS A C 1
ATOM 1310 O O . HIS A 1 169 ? 12.773 -4.679 1.363 1.00 85.31 169 HIS A O 1
ATOM 1316 N N . ARG A 1 170 ? 14.466 -3.539 0.435 1.00 80.12 170 ARG A N 1
ATOM 1317 C CA . ARG A 1 170 ? 15.476 -3.948 1.420 1.00 80.12 170 ARG A CA 1
ATOM 1318 C C . ARG A 1 170 ? 15.079 -3.606 2.857 1.00 80.12 170 ARG A C 1
ATOM 1320 O O . ARG A 1 170 ? 15.258 -4.433 3.748 1.00 80.12 170 ARG A O 1
ATOM 1327 N N . GLY A 1 171 ? 14.509 -2.422 3.083 1.00 73.38 171 GLY A N 1
ATOM 1328 C CA . GLY A 1 171 ? 13.980 -2.026 4.389 1.00 73.38 171 GLY A CA 1
ATOM 1329 C C . GLY A 1 171 ? 12.810 -2.899 4.853 1.00 73.38 171 GLY A C 1
ATOM 1330 O O . GLY A 1 171 ? 12.770 -3.300 6.014 1.00 73.38 171 GLY A O 1
ATOM 1331 N N . MET A 1 172 ? 11.891 -3.243 3.946 1.00 75.44 172 MET A N 1
ATOM 1332 C CA . MET A 1 172 ? 10.734 -4.104 4.233 1.00 75.44 172 MET A CA 1
ATOM 1333 C C . MET A 1 172 ? 11.144 -5.554 4.520 1.00 75.44 172 MET A C 1
ATOM 1335 O O . MET A 1 172 ? 10.560 -6.194 5.392 1.00 75.44 172 MET A O 1
ATOM 1339 N N . THR A 1 173 ? 12.157 -6.071 3.818 1.00 67.25 173 THR A N 1
ATOM 1340 C CA . THR A 1 173 ? 12.632 -7.456 3.973 1.00 67.25 173 THR A CA 1
ATOM 1341 C C . THR A 1 173 ? 13.779 -7.610 4.969 1.00 67.25 173 THR A C 1
ATOM 1343 O O . THR A 1 173 ? 14.292 -8.712 5.135 1.00 67.25 173 THR A O 1
ATOM 1346 N N . GLY A 1 174 ? 14.212 -6.532 5.632 1.00 63.31 174 GLY A N 1
ATOM 1347 C CA . GLY A 1 174 ? 15.316 -6.564 6.595 1.00 63.31 174 GLY A CA 1
ATOM 1348 C C . GLY A 1 174 ? 16.673 -6.933 5.982 1.00 63.31 174 GLY A C 1
ATOM 1349 O O . GLY A 1 174 ? 17.499 -7.523 6.670 1.00 63.31 174 GLY A O 1
ATOM 1350 N N . ASN A 1 175 ? 16.903 -6.618 4.700 1.00 53.00 175 ASN A N 1
ATOM 1351 C CA . ASN A 1 175 ? 18.078 -7.029 3.912 1.00 53.00 175 ASN A CA 1
ATOM 1352 C C . ASN A 1 175 ? 18.285 -8.551 3.785 1.00 53.00 175 ASN A C 1
ATOM 1354 O O . ASN A 1 175 ? 19.367 -8.989 3.394 1.00 53.00 175 ASN A O 1
ATOM 1358 N N . TYR A 1 176 ? 17.276 -9.369 4.089 1.00 42.28 176 TYR A N 1
ATOM 1359 C CA . TYR A 1 176 ? 17.346 -10.796 3.800 1.00 42.28 176 TYR A CA 1
ATOM 1360 C C . TYR A 1 176 ? 17.179 -10.996 2.286 1.00 42.28 176 TYR A C 1
ATOM 1362 O O . TYR A 1 176 ? 16.141 -10.640 1.719 1.00 42.28 176 TYR A O 1
ATOM 1370 N N . HIS A 1 177 ? 18.249 -11.480 1.649 1.00 44.91 177 HIS A N 1
ATOM 1371 C CA . HIS A 1 177 ? 18.344 -11.786 0.219 1.00 44.91 177 HIS A CA 1
ATOM 1372 C C . HIS A 1 177 ? 18.099 -13.265 -0.057 1.00 44.91 177 HIS A C 1
ATOM 1374 O O . HIS A 1 177 ? 18.581 -14.099 0.744 1.00 44.91 177 HIS A O 1
#

Radius of gyration: 19.21 Å; chains: 1; bounding box: 52×41×47 Å

Foldseek 3Di:
DDDDDPDPVQVVVLLVVLVVVVVVVCVPPLNVQQCVLLVDDPDDPPDDPCPNPDPVVSVVSLVVLDPPPVDDLVVLLVVLLVVLLVLLLLLLLLVQCCVLVVDDPSLSVLSVVVSVVVSVVSCSVSVHHPVSCPVSVVVSVVSNVVSVVVDDSVDSNPDCSVVVSVVVSCVSSVVRD

Sequence (177 aa):
MACAPFTASAQNDAAVKLRELLREALKDPAKIKIIECMGVQVYKDPQPPGHPPSKAECDLITQESKTPTGKSKSEALREYGAKMETAQRNVSLAYFVSMCGLRSEQWYQAFEISFQRYASEQANRLQLSVADLKGVDAQGDRIFEKTRSEVTCSSLRNSSLIDELDSIHRGMTGNYH

pLDDT: mean 70.44, std 16.63, range [32.78, 93.06]